Protein AF-A0A0G1Q2X1-F1 (afdb_monomer_lite)

Sequence (70 aa):
MQQQQDYSVKKVSPTLIVEVKKALKSINSHGSVEIYVQSGVVTQITVRNIKKTTSTNGNNGRGQRRTLEL

Foldseek 3Di:
DDPDPDQCQVVVDPVNVVVVVVLVVVAPDDWDWDWDDDPNHTPDIDIGHDDDPDDPPVPPDPDPPPDDDD

pLDDT: mean 79.83, std 19.02, range [38.53, 98.44]

InterPro domains:
  IPR018743 Protein of unknown function DUF2292 [PF10055] (17-45)

Radius of gyration: 24.85 Å; chains: 1; bounding box: 63×19×74 Å

Structure (mmCIF, N/CA/C/O backbone):
data_AF-A0A0G1Q2X1-F1
#
_entry.id   AF-A0A0G1Q2X1-F1
#
loop_
_atom_site.group_PDB
_atom_site.id
_atom_site.type_symbol
_atom_site.label_atom_id
_atom_site.label_alt_id
_atom_site.label_comp_id
_atom_site.label_asym_id
_atom_site.label_entity_id
_atom_site.label_seq_id
_atom_site.pdbx_PDB_ins_code
_atom_site.Cartn_x
_atom_site.Cartn_y
_atom_site.Cartn_z
_atom_site.occupancy
_atom_site.B_iso_or_equiv
_atom_site.auth_seq_id
_atom_site.auth_comp_id
_atom_site.auth_asym_id
_atom_site.auth_atom_id
_atom_site.pdbx_PDB_model_num
ATOM 1 N N . MET A 1 1 ? -26.369 -4.555 20.534 1.00 38.53 1 MET A N 1
ATOM 2 C CA . MET A 1 1 ? -25.274 -3.572 20.679 1.00 38.53 1 MET A CA 1
ATOM 3 C C . MET A 1 1 ? -24.473 -3.571 19.387 1.00 38.53 1 MET A C 1
ATOM 5 O O . MET A 1 1 ? -23.829 -4.571 19.099 1.00 38.53 1 MET A O 1
ATOM 9 N N . GLN A 1 2 ? -24.596 -2.534 18.556 1.00 43.47 2 GLN A N 1
ATOM 10 C CA . GLN A 1 2 ? -23.764 -2.403 17.355 1.00 43.47 2 GLN A CA 1
ATOM 11 C C . GLN A 1 2 ? -22.388 -1.907 17.801 1.00 43.47 2 GLN A C 1
ATOM 13 O O . GLN A 1 2 ? -22.284 -0.838 18.396 1.00 43.47 2 GLN A O 1
ATOM 18 N N . GLN A 1 3 ? -21.355 -2.723 17.593 1.00 50.00 3 GLN A N 1
ATOM 19 C CA . GLN A 1 3 ? -19.977 -2.325 17.862 1.00 50.00 3 GLN A CA 1
ATOM 20 C C . GLN A 1 3 ? -19.614 -1.188 16.906 1.00 50.00 3 GLN A C 1
ATOM 22 O O . GLN A 1 3 ? -19.770 -1.312 15.691 1.00 50.00 3 GLN A O 1
ATOM 27 N N . GLN A 1 4 ? -19.174 -0.067 17.465 1.00 51.03 4 GLN A N 1
ATOM 28 C CA . GLN A 1 4 ? -18.696 1.082 16.715 1.00 51.03 4 GLN A CA 1
ATOM 29 C C . GLN A 1 4 ? -17.417 0.664 15.978 1.00 51.03 4 GLN A C 1
ATOM 31 O O . GLN A 1 4 ? -16.375 0.486 16.599 1.00 51.03 4 GLN A O 1
ATOM 36 N N . GLN A 1 5 ? -17.508 0.428 14.666 1.00 58.47 5 GLN A N 1
ATOM 37 C CA . GLN A 1 5 ? -16.336 0.138 13.841 1.00 58.47 5 GLN A CA 1
ATOM 38 C C . GLN A 1 5 ? -15.411 1.360 13.843 1.00 58.47 5 GLN A C 1
ATOM 40 O O . GLN A 1 5 ? -15.802 2.447 13.411 1.00 58.47 5 GLN A O 1
ATOM 45 N N . ASP A 1 6 ? -14.187 1.185 14.340 1.00 62.84 6 ASP A N 1
ATOM 46 C CA . ASP A 1 6 ? -13.147 2.209 14.295 1.00 62.84 6 ASP A CA 1
ATOM 47 C C . ASP A 1 6 ? -12.775 2.499 12.834 1.00 62.84 6 ASP A C 1
ATOM 49 O O . ASP A 1 6 ? -12.134 1.700 12.151 1.00 62.84 6 ASP A O 1
ATOM 53 N N . TYR A 1 7 ? -13.191 3.665 12.340 1.00 67.00 7 TYR A N 1
ATOM 54 C CA . TYR A 1 7 ? -12.892 4.112 10.984 1.00 67.00 7 TYR A CA 1
ATOM 55 C C . TYR A 1 7 ? -11.401 4.433 10.840 1.00 67.00 7 TYR A C 1
ATOM 57 O O . TYR A 1 7 ? -10.944 5.501 11.268 1.00 67.00 7 TYR A O 1
ATOM 65 N N . SER A 1 8 ? -10.641 3.563 10.172 1.00 67.50 8 SER A N 1
ATOM 66 C CA . SER A 1 8 ? -9.203 3.771 9.961 1.00 67.50 8 SER A CA 1
ATOM 67 C C . SER A 1 8 ? -8.894 5.045 9.164 1.00 67.50 8 SER A C 1
ATOM 69 O O . SER A 1 8 ? -7.795 5.575 9.276 1.00 67.50 8 SER A O 1
ATOM 71 N N . VAL A 1 9 ? -9.849 5.566 8.381 1.00 70.81 9 VAL A N 1
ATOM 72 C CA . VAL A 1 9 ? -9.685 6.837 7.648 1.00 70.81 9 VAL A CA 1
ATOM 73 C C . VAL A 1 9 ? -9.810 8.078 8.534 1.00 70.81 9 VAL A C 1
ATOM 75 O O . VAL A 1 9 ? -9.257 9.120 8.200 1.00 70.81 9 VAL A O 1
ATOM 78 N N . LYS A 1 10 ? -10.524 7.986 9.663 1.00 74.50 10 LYS A N 1
ATOM 79 C CA . LYS A 1 10 ? -10.682 9.097 10.621 1.00 74.50 10 LYS A CA 1
ATOM 80 C C . LYS A 1 10 ? -9.652 9.025 11.743 1.00 74.50 10 LYS A C 1
ATOM 82 O O . LYS A 1 10 ? -9.255 10.051 12.284 1.00 74.50 10 LYS A O 1
ATOM 87 N N . LYS A 1 11 ? -9.216 7.811 12.079 1.00 81.62 11 LYS A N 1
ATOM 88 C CA . LYS A 1 11 ? -8.204 7.535 13.095 1.00 81.62 11 LYS A CA 1
ATOM 89 C C . LYS A 1 11 ? -7.165 6.591 12.504 1.00 81.62 11 LYS A C 1
ATOM 91 O O . LYS A 1 11 ? -7.214 5.379 12.700 1.00 81.62 11 LYS A O 1
ATOM 96 N N . VAL A 1 12 ? -6.244 7.166 11.736 1.00 85.31 12 VAL A N 1
ATOM 97 C CA . VAL A 1 12 ? -5.196 6.397 11.060 1.00 85.31 12 VAL A CA 1
ATOM 98 C C . VAL A 1 12 ? -4.285 5.769 12.111 1.00 85.31 12 VAL A C 1
ATOM 100 O O . VAL A 1 12 ? -3.637 6.471 12.888 1.00 85.31 12 VAL A O 1
ATOM 103 N N . SER A 1 13 ? -4.255 4.437 12.162 1.00 88.81 13 SER A N 1
ATOM 104 C CA . SER A 1 13 ? -3.441 3.720 13.140 1.00 88.81 13 SER A CA 1
ATOM 105 C C . SER A 1 13 ? -1.947 3.812 12.789 1.00 88.81 13 SER A C 1
ATOM 107 O O . SER A 1 13 ? -1.589 3.860 11.606 1.00 88.81 13 SER A O 1
ATOM 109 N N . PRO A 1 14 ? -1.039 3.782 13.784 1.00 92.62 14 PRO A N 1
ATOM 110 C CA . PRO A 1 14 ? 0.399 3.712 13.524 1.00 92.62 14 PRO A CA 1
ATOM 111 C C . PRO A 1 14 ? 0.786 2.519 12.639 1.00 92.62 14 PRO A C 1
ATOM 113 O O . PRO A 1 14 ? 1.651 2.648 11.776 1.00 92.62 14 PRO A O 1
ATOM 116 N N . THR A 1 15 ? 0.106 1.380 12.805 1.00 92.50 15 THR A N 1
ATOM 117 C CA . THR A 1 15 ? 0.301 0.176 11.987 1.00 92.50 15 THR A CA 1
ATOM 118 C C . THR A 1 15 ? -0.011 0.436 10.516 1.00 92.50 15 THR A C 1
ATOM 120 O O . THR A 1 15 ? 0.831 0.155 9.667 1.00 92.50 15 THR A O 1
ATOM 123 N N . LEU A 1 16 ? -1.152 1.066 10.213 1.00 93.62 16 LEU A N 1
ATOM 124 C CA . LEU A 1 16 ? -1.533 1.403 8.840 1.00 93.62 16 LEU A CA 1
ATOM 125 C C . LEU A 1 16 ? -0.510 2.353 8.191 1.00 93.62 16 LEU A C 1
ATOM 127 O O . LEU A 1 16 ? -0.146 2.186 7.029 1.00 93.62 16 LEU A O 1
ATOM 131 N N . ILE A 1 17 ? 0.035 3.309 8.951 1.00 95.12 17 ILE A N 1
ATOM 132 C CA . ILE A 1 17 ? 1.125 4.171 8.466 1.00 95.12 17 ILE A CA 1
ATOM 133 C C . ILE A 1 17 ? 2.382 3.356 8.129 1.00 95.12 17 ILE A C 1
ATOM 135 O O . ILE A 1 17 ? 3.038 3.626 7.119 1.00 95.12 17 ILE A O 1
ATOM 139 N N . VAL A 1 18 ? 2.748 2.377 8.959 1.00 97.62 18 VAL A N 1
ATOM 140 C CA . VAL A 1 18 ? 3.901 1.497 8.702 1.00 97.62 18 VAL A CA 1
ATOM 141 C C . VAL A 1 18 ? 3.680 0.656 7.445 1.00 97.62 18 VAL A C 1
ATOM 143 O O . VAL A 1 18 ? 4.594 0.540 6.626 1.00 97.62 18 VAL A O 1
ATOM 146 N N . GLU A 1 19 ? 2.476 0.128 7.248 1.00 96.75 19 GLU A N 1
ATOM 147 C CA . GLU A 1 19 ? 2.111 -0.657 6.065 1.00 96.75 19 GLU A CA 1
ATOM 148 C C . GLU A 1 19 ? 2.171 0.176 4.783 1.00 96.75 19 GLU A C 1
ATOM 150 O O . GLU A 1 19 ? 2.815 -0.237 3.817 1.00 96.75 19 GLU A O 1
ATOM 155 N N . VAL A 1 20 ? 1.611 1.391 4.793 1.00 96.50 20 VAL A N 1
ATOM 156 C CA . VAL A 1 20 ? 1.694 2.320 3.653 1.00 96.50 20 VAL A CA 1
ATOM 157 C C . VAL A 1 20 ? 3.152 2.684 3.350 1.00 96.50 20 VAL A C 1
ATOM 159 O O . VAL A 1 20 ? 3.573 2.658 2.192 1.00 96.50 20 VAL A O 1
ATOM 162 N N . LYS A 1 21 ? 3.971 2.951 4.378 1.00 97.94 21 LYS A N 1
ATOM 163 C CA . LYS A 1 21 ? 5.414 3.204 4.201 1.00 97.94 21 LYS A CA 1
ATOM 164 C C . LYS A 1 21 ? 6.128 2.007 3.575 1.00 97.94 21 LYS A C 1
ATOM 166 O O . LYS A 1 21 ? 6.975 2.196 2.703 1.00 97.94 21 LYS A O 1
ATOM 171 N N . LYS A 1 22 ? 5.814 0.786 4.014 1.00 98.00 22 LYS A N 1
ATOM 172 C CA . LYS A 1 22 ? 6.403 -0.445 3.472 1.00 98.00 22 LYS A CA 1
ATOM 173 C C . LYS A 1 22 ? 5.995 -0.656 2.012 1.00 98.00 22 LYS A C 1
ATOM 175 O O . LYS A 1 22 ? 6.858 -0.962 1.193 1.00 98.00 22 LYS A O 1
ATOM 180 N N . ALA A 1 23 ? 4.724 -0.429 1.684 1.00 98.00 23 ALA A N 1
ATOM 181 C CA . ALA A 1 23 ? 4.203 -0.513 0.323 1.00 98.00 23 ALA A CA 1
ATOM 182 C C . ALA A 1 23 ? 4.933 0.457 -0.620 1.00 98.00 23 ALA A C 1
ATOM 184 O O . ALA A 1 23 ? 5.467 0.030 -1.642 1.00 98.00 23 ALA A O 1
ATOM 185 N N . LEU A 1 24 ? 5.062 1.729 -0.230 1.00 97.81 24 LEU A N 1
ATOM 186 C CA . LEU A 1 24 ? 5.782 2.739 -1.016 1.00 97.81 24 LEU A CA 1
ATOM 187 C C . LEU A 1 24 ? 7.262 2.382 -1.213 1.00 97.81 24 LEU A C 1
ATOM 189 O O . LEU A 1 24 ? 7.769 2.467 -2.327 1.00 97.81 24 LEU A O 1
ATOM 193 N N . LYS A 1 25 ? 7.950 1.927 -0.156 1.00 97.56 25 LYS A N 1
ATOM 194 C CA . LYS A 1 25 ? 9.365 1.515 -0.228 1.00 97.56 25 LYS A CA 1
ATOM 195 C C . LYS A 1 25 ? 9.608 0.294 -1.112 1.00 97.56 25 LYS A C 1
ATOM 197 O O . LYS A 1 25 ? 10.729 0.099 -1.564 1.00 97.56 25 LYS A O 1
ATOM 202 N N . SER A 1 26 ? 8.592 -0.538 -1.330 1.00 97.62 26 SER A N 1
ATOM 203 C CA . SER A 1 26 ? 8.716 -1.734 -2.170 1.00 97.62 26 SER A CA 1
ATOM 204 C C . SER A 1 26 ? 8.704 -1.437 -3.676 1.00 97.62 26 SER A C 1
ATOM 206 O O . SER A 1 26 ? 8.895 -2.351 -4.480 1.00 97.62 26 SER A O 1
ATOM 208 N N . ILE A 1 27 ? 8.485 -0.175 -4.066 1.00 97.00 27 ILE A N 1
ATOM 209 C CA . ILE A 1 27 ? 8.561 0.274 -5.457 1.00 97.00 27 ILE A CA 1
ATOM 210 C C . ILE A 1 27 ? 10.000 0.690 -5.768 1.00 97.00 27 ILE A C 1
ATOM 212 O O . ILE A 1 27 ? 10.483 1.706 -5.278 1.00 97.00 27 ILE A O 1
ATOM 216 N N . ASN A 1 28 ? 10.677 -0.081 -6.621 1.00 88.38 28 ASN A N 1
ATOM 217 C CA . ASN A 1 28 ? 12.104 0.123 -6.904 1.00 88.38 28 ASN A CA 1
ATOM 218 C C . ASN A 1 28 ? 12.395 1.203 -7.964 1.00 88.38 28 ASN A C 1
ATOM 220 O O . ASN A 1 28 ? 13.483 1.768 -7.971 1.00 88.38 28 ASN A O 1
ATOM 224 N N . SER A 1 29 ? 11.475 1.463 -8.903 1.00 90.75 29 SER A N 1
ATOM 225 C CA . SER A 1 29 ? 11.674 2.499 -9.936 1.00 90.75 29 SER A CA 1
ATOM 226 C C . SER A 1 29 ? 10.381 3.219 -10.307 1.00 90.75 29 SER A C 1
ATOM 228 O O . SER A 1 29 ? 10.227 4.400 -10.029 1.00 90.75 29 SER A O 1
ATOM 230 N N . HIS A 1 30 ? 9.430 2.502 -10.901 1.00 94.06 30 HIS A N 1
ATOM 231 C CA . HIS A 1 30 ? 8.122 3.022 -11.267 1.00 94.06 30 HIS A CA 1
ATOM 232 C C . HIS A 1 30 ? 7.058 2.086 -10.723 1.00 94.06 30 HIS A C 1
ATOM 234 O O . HIS A 1 30 ? 7.250 0.870 -10.667 1.00 94.06 30 HIS A O 1
ATOM 240 N N . GLY A 1 31 ? 5.918 2.643 -10.351 1.00 96.31 31 GLY A N 1
ATOM 241 C CA . GLY A 1 31 ? 4.833 1.857 -9.804 1.00 96.31 31 GLY A CA 1
ATOM 242 C C . GLY A 1 31 ? 3.680 2.706 -9.311 1.00 96.31 31 GLY A C 1
ATOM 243 O O . GLY A 1 31 ? 3.691 3.928 -9.458 1.00 96.31 31 GLY A O 1
ATOM 244 N N . SER A 1 32 ? 2.705 2.036 -8.715 1.00 97.44 32 SER A N 1
ATOM 245 C CA . SER A 1 32 ? 1.596 2.649 -7.989 1.00 97.44 32 SER A CA 1
ATOM 246 C C . SER A 1 32 ? 1.356 1.905 -6.679 1.00 97.44 32 SER A C 1
ATOM 248 O O . SER A 1 32 ? 1.630 0.708 -6.562 1.00 97.44 32 SER A O 1
ATOM 250 N N . VAL A 1 33 ? 0.838 2.632 -5.691 1.00 98.19 33 VAL A N 1
ATOM 251 C CA . VAL A 1 33 ? 0.194 2.059 -4.508 1.00 98.19 33 VAL A CA 1
ATOM 252 C C . VAL A 1 33 ? -1.275 2.447 -4.573 1.00 98.19 33 VAL A C 1
ATOM 254 O O . VAL A 1 33 ? -1.593 3.623 -4.737 1.00 98.19 33 VAL A O 1
ATOM 257 N N . GLU A 1 34 ? -2.157 1.466 -4.450 1.00 98.12 34 GLU A N 1
ATOM 258 C CA . GLU A 1 34 ? -3.608 1.637 -4.483 1.00 98.12 34 GLU A CA 1
ATOM 259 C C . GLU A 1 34 ? -4.179 1.197 -3.134 1.00 98.12 34 GLU A C 1
ATOM 261 O O . GLU A 1 34 ? -3.883 0.099 -2.659 1.00 98.12 34 GLU A O 1
ATOM 266 N N . ILE A 1 35 ? -4.965 2.065 -2.494 1.00 96.25 35 ILE A N 1
ATOM 267 C CA . ILE A 1 35 ? -5.559 1.817 -1.176 1.00 96.25 35 ILE A CA 1
ATOM 268 C C . ILE A 1 35 ? -7.071 1.715 -1.348 1.00 96.25 35 ILE A C 1
ATOM 270 O O . ILE A 1 35 ? -7.710 2.659 -1.812 1.00 96.25 35 ILE A O 1
ATOM 274 N N . TYR A 1 36 ? -7.636 0.585 -0.936 1.00 96.12 36 TYR A N 1
ATOM 275 C CA . TYR A 1 36 ? -9.071 0.338 -0.965 1.00 96.12 36 TYR A CA 1
ATOM 276 C C . TYR A 1 36 ? -9.653 0.481 0.434 1.00 96.12 36 TYR A C 1
ATOM 278 O O . TYR A 1 36 ? -9.125 -0.057 1.411 1.00 96.12 36 TYR A O 1
ATOM 286 N N . VAL A 1 37 ? -10.759 1.215 0.510 1.00 94.06 37 VAL A N 1
ATOM 287 C CA . VAL A 1 37 ? -11.479 1.495 1.749 1.00 94.06 37 VAL A CA 1
ATOM 288 C C . VAL A 1 37 ? -12.911 1.007 1.596 1.00 94.06 37 VAL A C 1
ATOM 290 O O . VAL A 1 37 ? -13.604 1.402 0.660 1.00 94.06 37 VAL A O 1
ATOM 293 N N . GLN A 1 38 ? -13.372 0.200 2.545 1.00 91.56 38 GLN A N 1
ATOM 294 C CA . GLN A 1 38 ? -14.759 -0.238 2.645 1.00 91.56 38 GLN A CA 1
ATOM 295 C C . GLN A 1 38 ? -15.284 0.100 4.036 1.00 91.56 38 GLN A C 1
ATOM 297 O O . GLN A 1 38 ? -14.605 -0.123 5.035 1.00 91.56 38 GLN A O 1
ATOM 302 N N . SER A 1 39 ? -16.480 0.689 4.102 1.00 90.94 39 SER A N 1
ATOM 303 C CA . SER A 1 39 ? -17.094 1.115 5.369 1.00 90.94 39 SER A CA 1
ATOM 304 C C . SER A 1 39 ? -16.162 1.987 6.232 1.00 90.94 39 SER A C 1
ATOM 306 O O . SER A 1 39 ? -16.157 1.895 7.452 1.00 90.94 39 SER A O 1
ATOM 308 N N . GLY A 1 40 ? -15.332 2.822 5.592 1.00 86.81 40 GLY A N 1
ATOM 309 C CA . GLY A 1 40 ? -14.363 3.709 6.249 1.00 86.81 40 GLY A CA 1
ATOM 310 C C . GLY A 1 40 ? -13.177 3.005 6.930 1.00 86.81 40 GLY A C 1
ATOM 311 O O . GLY A 1 40 ? -12.464 3.641 7.710 1.00 86.81 40 GLY A O 1
ATOM 312 N N . VAL A 1 41 ? -12.944 1.731 6.609 1.00 88.44 41 VAL A N 1
ATOM 313 C CA . VAL A 1 41 ? -11.774 0.946 7.018 1.00 88.44 41 VAL A CA 1
ATOM 314 C C . VAL A 1 41 ? -10.966 0.561 5.779 1.00 88.44 41 VAL A C 1
ATOM 316 O O . VAL A 1 41 ? -11.530 0.149 4.768 1.00 88.44 41 VAL A O 1
ATOM 319 N N . VAL A 1 42 ? -9.643 0.710 5.838 1.00 92.81 42 VAL A N 1
ATOM 320 C CA . VAL A 1 4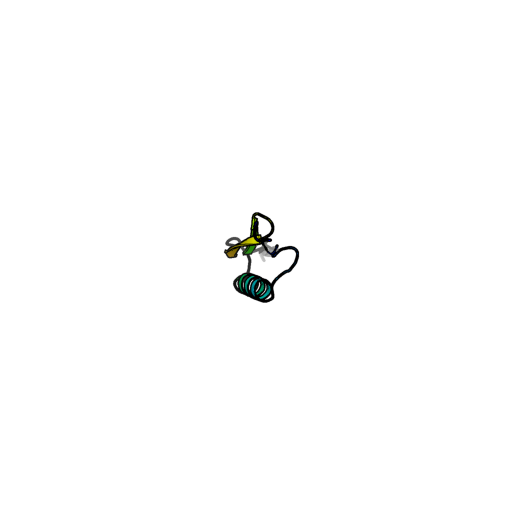2 ? -8.737 0.202 4.800 1.00 92.81 42 VAL A CA 1
ATOM 321 C C . VAL A 1 42 ? -8.793 -1.318 4.827 1.00 92.81 42 VAL A C 1
ATOM 323 O O . VAL A 1 42 ? -8.459 -1.933 5.837 1.00 92.81 42 VAL A O 1
ATOM 326 N N . THR A 1 43 ? -9.209 -1.918 3.720 1.00 94.69 43 THR A N 1
ATOM 327 C CA . THR A 1 43 ? -9.328 -3.376 3.589 1.00 94.69 43 THR A CA 1
ATOM 328 C C . THR A 1 43 ? -8.225 -3.975 2.732 1.00 94.69 43 THR A C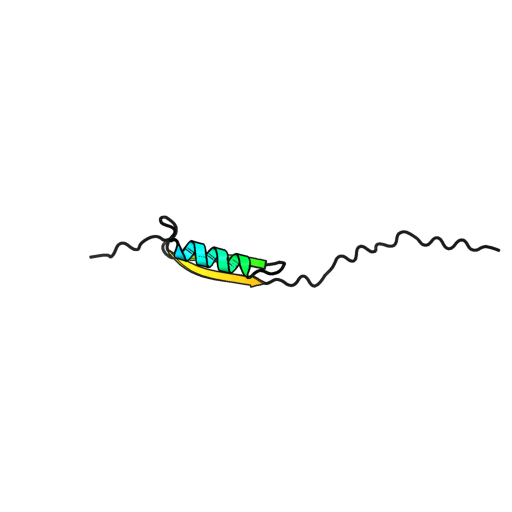 1
ATOM 330 O O . THR A 1 43 ? -7.920 -5.156 2.876 1.00 94.69 43 THR A O 1
ATOM 333 N N . GLN A 1 44 ? -7.602 -3.179 1.859 1.00 96.81 44 GLN A N 1
ATOM 334 C CA . GLN A 1 44 ? -6.547 -3.661 0.976 1.00 96.81 44 GLN A CA 1
ATOM 335 C C . GLN A 1 44 ? -5.583 -2.542 0.578 1.00 96.81 44 GLN A C 1
ATOM 337 O O . GLN A 1 44 ? -5.990 -1.422 0.268 1.00 96.81 44 GLN A O 1
ATOM 342 N N . ILE A 1 45 ? -4.296 -2.887 0.525 1.00 97.62 45 ILE A N 1
ATOM 343 C CA . ILE A 1 45 ? -3.237 -2.088 -0.093 1.00 97.62 45 ILE A CA 1
ATOM 344 C C . ILE A 1 45 ? -2.6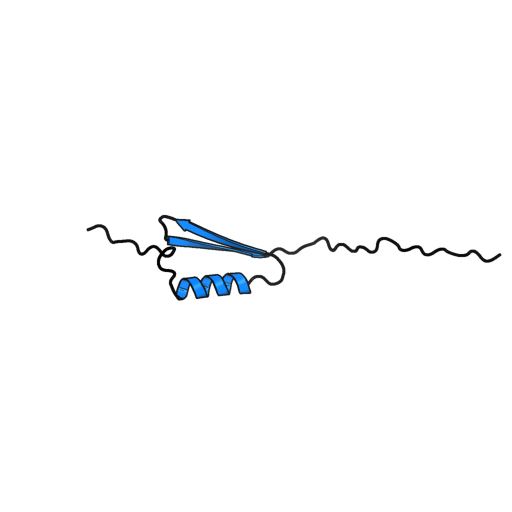26 -2.937 -1.205 1.00 97.62 45 ILE A C 1
ATOM 346 O O . ILE A 1 45 ? -2.103 -4.020 -0.948 1.00 97.62 45 ILE A O 1
ATOM 350 N N . THR A 1 46 ? -2.686 -2.445 -2.437 1.00 98.19 46 THR A N 1
ATOM 351 C CA . THR A 1 46 ? -2.092 -3.099 -3.607 1.00 98.19 46 THR A CA 1
ATOM 352 C C . THR A 1 46 ? -0.875 -2.314 -4.058 1.00 98.19 46 THR A C 1
ATOM 354 O O . THR A 1 46 ? -0.915 -1.088 -4.125 1.00 98.19 46 THR A O 1
ATOM 357 N N . VAL A 1 47 ? 0.206 -3.018 -4.392 1.00 98.44 47 VAL A N 1
ATOM 358 C CA . VAL A 1 47 ? 1.408 -2.417 -4.977 1.00 98.44 47 VAL A CA 1
ATOM 359 C C . VAL A 1 47 ? 1.604 -2.959 -6.381 1.00 98.44 47 VAL A C 1
ATOM 361 O O . VAL A 1 47 ? 1.702 -4.171 -6.577 1.00 98.44 47 VAL A O 1
ATOM 364 N N . ARG A 1 48 ? 1.729 -2.061 -7.357 1.00 97.81 48 ARG A N 1
ATOM 365 C CA . ARG A 1 48 ? 2.089 -2.407 -8.730 1.00 97.81 48 ARG A CA 1
ATOM 366 C C . ARG A 1 48 ? 3.499 -1.920 -9.021 1.00 97.81 48 ARG A C 1
ATOM 368 O O . ARG A 1 48 ? 3.733 -0.721 -9.100 1.00 97.81 48 ARG A O 1
ATOM 375 N N . ASN A 1 49 ? 4.425 -2.846 -9.250 1.00 96.69 49 ASN A N 1
ATOM 376 C CA . ASN A 1 49 ? 5.751 -2.527 -9.776 1.00 96.69 49 ASN A CA 1
ATOM 377 C C . ASN A 1 49 ? 5.702 -2.477 -11.307 1.00 96.69 49 ASN A C 1
ATOM 379 O O . ASN A 1 49 ? 5.222 -3.404 -11.958 1.00 96.69 49 ASN A O 1
ATOM 383 N N . ILE A 1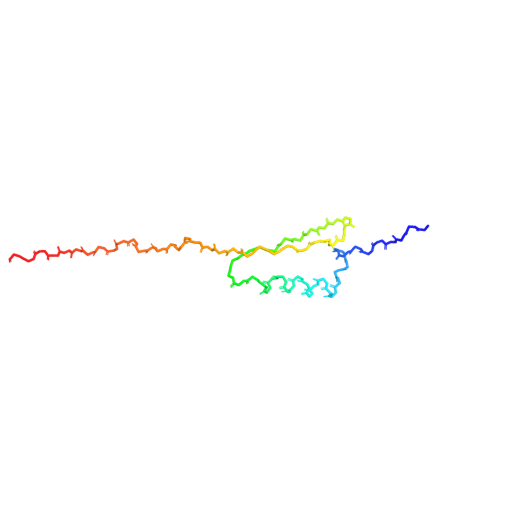 50 ? 6.193 -1.389 -11.892 1.00 95.25 50 ILE A N 1
ATOM 384 C CA . ILE A 1 50 ? 6.152 -1.137 -13.331 1.00 95.25 50 ILE A CA 1
ATOM 385 C C . ILE A 1 50 ? 7.584 -1.074 -13.855 1.00 95.25 50 ILE A C 1
ATOM 387 O O . ILE A 1 50 ? 8.352 -0.173 -13.530 1.00 95.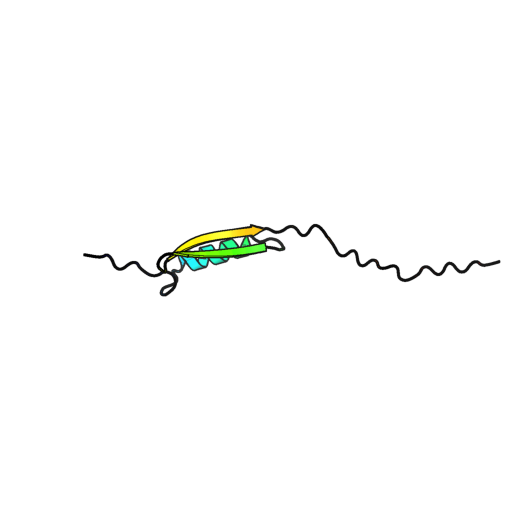25 50 ILE A O 1
ATOM 391 N N . LYS A 1 51 ? 7.932 -2.010 -14.738 1.00 91.62 51 LYS A N 1
ATOM 392 C CA . LYS A 1 51 ? 9.155 -1.932 -15.537 1.00 91.62 51 LYS A CA 1
ATOM 393 C C . LYS A 1 51 ? 8.846 -1.184 -16.831 1.00 91.62 51 LYS A C 1
ATOM 395 O O . LYS A 1 51 ? 8.109 -1.689 -17.674 1.00 91.62 51 LYS A O 1
ATOM 400 N N . LYS A 1 52 ? 9.399 0.017 -16.999 1.00 87.94 52 LYS A N 1
ATOM 401 C CA . LYS A 1 52 ? 9.355 0.723 -18.287 1.00 87.94 52 LYS A CA 1
ATOM 402 C C . LYS A 1 52 ? 10.281 -0.006 -19.264 1.00 87.94 52 LYS A C 1
ATOM 404 O O . LYS A 1 52 ? 11.446 -0.229 -18.956 1.00 87.94 52 LYS A O 1
ATOM 409 N N . THR A 1 53 ? 9.745 -0.432 -20.402 1.00 85.31 53 THR A N 1
ATOM 410 C CA . THR A 1 53 ? 10.477 -1.212 -21.417 1.00 85.31 53 THR A CA 1
ATOM 411 C C . THR A 1 53 ? 10.958 -0.360 -22.585 1.00 85.31 53 THR A C 1
ATOM 413 O O . THR A 1 53 ? 11.849 -0.768 -23.319 1.00 85.31 53 THR A O 1
ATOM 416 N N . THR A 1 54 ? 10.412 0.843 -22.734 1.00 76.31 54 THR A N 1
ATOM 417 C CA . THR A 1 54 ? 10.839 1.823 -23.726 1.00 76.31 54 THR A CA 1
ATOM 418 C C . THR A 1 54 ? 11.700 2.874 -23.038 1.00 76.31 54 THR A C 1
ATOM 420 O O . THR A 1 54 ? 11.180 3.806 -22.423 1.00 76.31 54 THR A O 1
ATOM 423 N N . SER A 1 55 ? 13.019 2.738 -23.140 1.00 61.44 55 SER A N 1
ATOM 424 C CA . SER A 1 55 ? 13.886 3.903 -23.006 1.00 61.44 55 SER A CA 1
ATOM 425 C C . SER A 1 55 ? 13.686 4.737 -24.260 1.00 61.44 55 SER A C 1
ATOM 427 O O . SER A 1 55 ? 13.874 4.246 -25.374 1.00 61.44 55 SER A O 1
ATOM 429 N N . THR A 1 56 ? 13.337 6.007 -24.099 1.00 62.47 56 THR A N 1
ATOM 430 C CA . THR A 1 56 ? 13.729 7.028 -25.064 1.00 62.47 56 THR A CA 1
ATOM 431 C C . THR A 1 56 ? 15.252 6.998 -25.161 1.00 62.47 56 THR A C 1
ATOM 433 O O . THR A 1 56 ? 15.941 7.784 -24.517 1.00 62.47 56 THR A O 1
ATOM 436 N N . ASN A 1 57 ? 15.792 6.100 -25.985 1.00 55.53 57 ASN A N 1
ATOM 437 C CA . ASN A 1 57 ? 17.027 6.371 -26.698 1.00 55.53 57 ASN A CA 1
ATOM 438 C C . ASN A 1 57 ? 16.692 7.503 -27.668 1.00 55.53 57 ASN A C 1
ATOM 440 O O . ASN A 1 57 ? 16.514 7.297 -28.864 1.00 55.53 57 ASN A O 1
ATOM 444 N N . GLY A 1 58 ? 16.584 8.717 -27.131 1.00 56.50 58 GLY A N 1
ATOM 445 C CA . GLY A 1 58 ? 16.655 9.950 -27.892 1.00 56.50 58 GLY A CA 1
ATOM 446 C C . GLY A 1 58 ? 18.078 10.165 -28.402 1.00 56.50 58 GLY A C 1
ATOM 447 O O . GLY A 1 58 ? 18.632 11.237 -28.212 1.00 56.50 58 GLY A O 1
ATOM 448 N N . ASN A 1 59 ? 18.668 9.162 -29.058 1.00 54.19 59 ASN A N 1
ATOM 449 C CA . ASN A 1 59 ? 19.736 9.375 -30.026 1.00 54.19 59 ASN A CA 1
ATOM 450 C C . ASN A 1 59 ? 19.061 9.705 -31.362 1.00 54.19 59 ASN A C 1
ATOM 452 O O . ASN A 1 59 ? 19.173 8.976 -32.343 1.00 54.19 59 ASN A O 1
ATOM 456 N N . ASN A 1 60 ? 18.324 10.817 -31.387 1.00 53.38 60 ASN A N 1
ATOM 457 C CA . ASN A 1 60 ? 17.979 11.462 -32.643 1.00 53.38 60 ASN A CA 1
ATOM 458 C C . ASN A 1 60 ? 19.285 12.019 -33.207 1.00 53.38 60 ASN A C 1
ATOM 460 O O . ASN A 1 60 ? 19.903 12.900 -32.607 1.00 53.38 60 ASN A O 1
ATOM 464 N N . GLY A 1 61 ? 19.726 11.435 -34.320 1.00 52.56 61 GLY A N 1
ATOM 465 C CA . GLY A 1 61 ? 21.005 11.696 -34.960 1.00 52.56 61 GLY A CA 1
ATOM 466 C C . GLY A 1 61 ? 21.282 13.180 -35.183 1.00 52.56 61 GLY A C 1
ATOM 467 O O . GLY A 1 61 ? 20.826 13.774 -36.158 1.00 52.56 61 GLY A O 1
ATOM 468 N N . ARG A 1 62 ? 22.116 13.764 -34.317 1.00 51.72 62 ARG A N 1
ATOM 469 C CA . ARG A 1 62 ? 22.880 14.961 -34.670 1.00 51.72 62 ARG A CA 1
ATOM 470 C C . ARG A 1 62 ? 23.926 14.532 -35.696 1.00 51.72 62 ARG A C 1
ATOM 472 O O . ARG A 1 62 ? 24.722 13.633 -35.443 1.00 51.72 62 ARG A O 1
ATOM 479 N N . GLY A 1 63 ? 23.813 15.120 -36.883 1.00 54.78 63 GLY A N 1
ATOM 480 C CA . GLY A 1 63 ? 24.404 14.639 -38.123 1.00 54.78 63 GLY A CA 1
ATOM 481 C C . GLY A 1 63 ? 25.906 14.381 -38.074 1.00 54.78 63 GLY A C 1
ATOM 482 O O . GLY A 1 63 ? 26.699 15.279 -37.807 1.00 54.78 63 GLY A O 1
ATOM 483 N N . GLN A 1 64 ? 26.294 13.176 -38.489 1.00 55.25 64 GLN A N 1
ATOM 484 C CA . GLN A 1 64 ? 27.564 13.004 -39.183 1.00 55.25 64 GLN A CA 1
ATOM 485 C C . GLN A 1 64 ? 27.391 13.560 -40.600 1.00 55.25 64 GLN A C 1
ATOM 487 O O . GLN A 1 64 ? 26.984 12.853 -41.521 1.00 55.25 64 GLN A O 1
ATOM 492 N N . ARG A 1 65 ? 27.690 14.850 -40.786 1.00 56.66 65 ARG A N 1
ATOM 493 C CA . ARG A 1 65 ? 28.123 15.339 -42.098 1.00 56.66 65 ARG A CA 1
ATOM 494 C C . ARG A 1 65 ? 29.436 14.618 -42.407 1.00 56.66 65 ARG A C 1
ATOM 496 O O . ARG A 1 65 ? 30.468 14.965 -41.846 1.00 56.66 65 ARG A O 1
ATOM 503 N N . ARG A 1 66 ? 29.394 13.593 -43.261 1.00 55.12 66 ARG A N 1
ATOM 504 C CA . ARG A 1 66 ? 30.596 13.133 -43.960 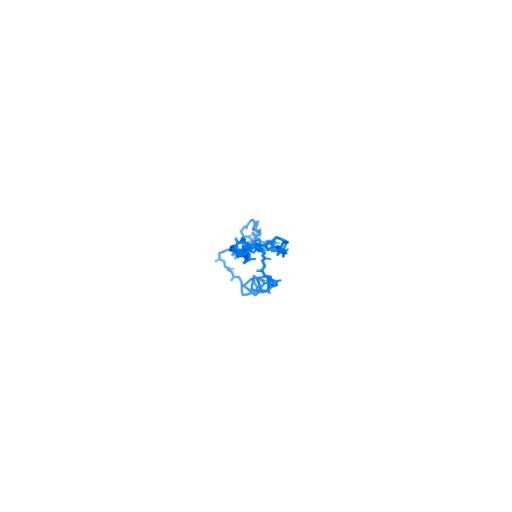1.00 55.12 66 ARG A CA 1
ATOM 505 C C . ARG A 1 66 ? 30.965 14.224 -44.960 1.00 55.12 66 ARG A C 1
ATOM 507 O O . ARG A 1 66 ? 30.290 14.373 -45.974 1.00 55.12 66 ARG A O 1
ATOM 514 N N . THR A 1 67 ? 31.997 15.000 -44.656 1.00 55.28 67 THR A N 1
ATOM 515 C CA . THR A 1 67 ? 32.728 15.733 -45.689 1.00 55.28 67 THR A CA 1
ATOM 516 C C . THR A 1 67 ? 33.429 14.677 -46.541 1.00 55.28 67 THR A C 1
ATOM 518 O O . THR A 1 67 ? 34.235 13.908 -46.027 1.00 55.28 67 THR A O 1
ATOM 521 N N . LEU A 1 68 ? 33.038 14.562 -47.809 1.00 55.78 68 LEU A N 1
ATOM 522 C CA . LEU A 1 68 ? 33.817 13.849 -48.815 1.00 55.78 68 LEU A CA 1
ATOM 523 C C . LEU A 1 68 ? 34.932 14.807 -49.237 1.00 55.78 68 LEU A C 1
ATOM 525 O O . LEU A 1 68 ? 34.640 15.831 -49.852 1.00 55.78 68 LEU A O 1
ATOM 529 N N . GLU A 1 69 ? 36.170 14.514 -48.851 1.00 49.47 69 GLU A N 1
ATOM 530 C CA . GLU A 1 69 ? 37.337 15.115 -49.496 1.00 49.47 69 GLU A CA 1
ATOM 531 C C . GLU A 1 69 ? 37.563 14.393 -50.833 1.00 49.47 69 GLU A C 1
ATOM 533 O O . GLU A 1 69 ? 37.553 13.159 -50.881 1.00 49.47 69 GLU A O 1
ATOM 538 N N . LEU A 1 70 ? 37.668 15.183 -51.907 1.00 52.53 70 LEU A N 1
ATOM 539 C CA . LEU A 1 70 ? 38.140 14.778 -53.233 1.00 52.53 70 LEU A CA 1
ATOM 540 C C . LEU A 1 70 ? 39.643 15.032 -53.324 1.00 52.53 70 LEU A C 1
ATOM 542 O O . LEU A 1 70 ? 40.063 16.107 -52.836 1.00 52.53 70 LEU A O 1
#

Secondary structure (DSSP, 8-state):
-------TTTS--HHHHHHHHHHHHT-SSEEEEEEEEETTEEEEEEEEEE--------------------

Organism: NCBI:txid1618559